Protein AF-A0A1F5VK61-F1 (afdb_monomer_lite)

Secondary structure (DSSP, 8-state):
--HHHHHHHHHHHHHHHHHHHHHHH---TTTTHHHHHHTTSS-HHHHHHHHHHHHHHHTS-HHHHHHHTT--GGGHHHHHHHHHHTT--GGGG-

Sequence (94 aa):
MNVIQYTHNHYINIAEELARKMTESRKSFWEIVHREFSRKNISKPELRQVVYIGLKHIGYCWKKLLPYFNIQESDYKKFMNFLNKQGITLSCFK

Foldseek 3Di:
DDPVVVVVVVLLVLLVVLLVCCVVVVDACCRGVVVCVVVVVDDLVSSLSNVVVLCVVQVNDLVSSCVSRNHDPVCSVVVVVVCVVSVNDPVVVD

Structure (mmCIF, N/CA/C/O backbone):
data_AF-A0A1F5VK61-F1
#
_entry.id   AF-A0A1F5VK61-F1
#
loop_
_atom_site.group_PDB
_atom_site.id
_atom_site.type_symbol
_atom_site.label_atom_id
_atom_site.label_alt_id
_atom_site.label_comp_id
_atom_site.label_asym_id
_atom_site.label_entity_id
_atom_site.label_seq_id
_atom_site.pdbx_PDB_ins_code
_atom_site.Cartn_x
_atom_site.Cartn_y
_atom_site.Cartn_z
_atom_site.occupancy
_atom_site.B_iso_or_equiv
_atom_site.auth_seq_id
_atom_site.auth_comp_id
_atom_site.auth_asym_id
_atom_site.auth_atom_id
_atom_site.pdbx_PDB_model_num
ATOM 1 N N . MET A 1 1 ? 4.283 1.366 -33.601 1.00 42.75 1 MET A N 1
ATOM 2 C CA . MET A 1 1 ? 3.545 0.822 -32.437 1.00 42.75 1 MET A CA 1
ATOM 3 C C . MET A 1 1 ? 4.376 1.094 -31.194 1.00 42.75 1 MET A C 1
ATOM 5 O O . MET A 1 1 ? 5.522 0.673 -31.148 1.00 42.75 1 MET A O 1
ATOM 9 N N . ASN A 1 2 ? 3.875 1.920 -30.274 1.00 43.66 2 ASN A N 1
ATOM 10 C CA . ASN A 1 2 ? 4.696 2.551 -29.239 1.00 43.66 2 ASN A CA 1
ATOM 11 C C . ASN A 1 2 ? 4.773 1.662 -27.983 1.00 43.66 2 ASN A C 1
ATOM 13 O O . ASN A 1 2 ? 3.762 1.440 -27.319 1.00 43.66 2 ASN A O 1
ATOM 17 N N . VAL A 1 3 ? 5.965 1.167 -27.644 1.00 53.44 3 VAL A N 1
ATOM 18 C CA . VAL A 1 3 ? 6.216 0.263 -26.496 1.00 53.44 3 VAL A CA 1
ATOM 19 C C . VAL A 1 3 ? 5.734 0.874 -25.164 1.00 53.44 3 VAL A C 1
ATOM 21 O O . VAL A 1 3 ? 5.289 0.170 -24.256 1.00 53.44 3 VAL A O 1
ATOM 24 N N . ILE A 1 4 ? 5.732 2.207 -25.073 1.00 55.19 4 ILE A N 1
ATOM 25 C CA . ILE A 1 4 ? 5.280 2.960 -23.893 1.00 55.19 4 ILE A CA 1
ATOM 26 C C . ILE A 1 4 ? 3.750 2.911 -23.725 1.00 55.19 4 ILE A C 1
ATOM 28 O O . ILE A 1 4 ? 3.258 2.825 -22.604 1.00 55.19 4 ILE A O 1
ATOM 32 N N . GLN A 1 5 ? 2.981 2.884 -24.820 1.00 50.25 5 GLN A N 1
ATOM 33 C CA . GLN A 1 5 ? 1.518 2.750 -24.754 1.00 50.25 5 GLN A CA 1
ATOM 34 C C . GLN A 1 5 ? 1.101 1.336 -24.321 1.00 50.25 5 GLN A C 1
ATOM 36 O O . GLN A 1 5 ? 0.136 1.181 -23.577 1.00 50.25 5 GLN A O 1
ATOM 41 N N . TYR A 1 6 ? 1.852 0.309 -24.737 1.00 55.97 6 TYR A N 1
ATOM 42 C CA . TYR A 1 6 ? 1.559 -1.091 -24.410 1.00 55.97 6 TYR A CA 1
ATOM 43 C C . TYR A 1 6 ? 1.807 -1.412 -22.934 1.00 55.97 6 TYR A C 1
ATOM 45 O O . TYR A 1 6 ? 0.978 -2.046 -22.287 1.00 55.97 6 TYR A O 1
ATOM 53 N N . THR A 1 7 ? 2.924 -0.929 -22.383 1.00 59.16 7 THR A N 1
ATOM 54 C CA . THR A 1 7 ? 3.240 -1.105 -20.958 1.00 59.16 7 THR A CA 1
ATOM 55 C C . THR A 1 7 ? 2.265 -0.328 -20.073 1.00 59.16 7 THR A C 1
ATOM 57 O O . THR A 1 7 ? 1.758 -0.881 -19.103 1.00 59.16 7 THR A O 1
ATOM 60 N N . HIS A 1 8 ? 1.904 0.905 -20.447 1.00 60.88 8 HIS A N 1
ATOM 61 C CA . HIS A 1 8 ? 0.895 1.691 -19.731 1.00 60.88 8 HIS A CA 1
ATOM 62 C C . HIS A 1 8 ? -0.487 1.012 -19.712 1.00 60.88 8 HIS A C 1
ATOM 64 O O . HIS A 1 8 ? -1.069 0.865 -18.639 1.00 60.88 8 HIS A O 1
ATOM 70 N N . ASN A 1 9 ? -0.978 0.524 -20.861 1.00 64.25 9 ASN A N 1
ATOM 71 C CA . ASN A 1 9 ? -2.250 -0.209 -20.927 1.00 64.25 9 ASN A CA 1
ATOM 72 C C . ASN A 1 9 ? -2.210 -1.535 -20.157 1.00 64.25 9 ASN A C 1
ATOM 74 O O . ASN A 1 9 ? -3.195 -1.901 -19.522 1.00 64.25 9 ASN A O 1
ATOM 78 N N . HIS A 1 10 ? -1.083 -2.250 -20.170 1.00 68.31 10 HIS A N 1
ATOM 79 C CA . HIS A 1 10 ? -0.941 -3.502 -19.426 1.00 68.31 10 HIS A CA 1
ATOM 80 C C . HIS A 1 10 ? -1.068 -3.288 -17.911 1.00 68.31 10 HIS A C 1
ATOM 82 O O . HIS A 1 10 ? -1.821 -3.996 -17.242 1.00 68.31 10 HIS A O 1
ATOM 88 N N . TYR A 1 11 ? -0.402 -2.258 -17.381 1.00 69.62 11 TYR A N 1
ATOM 89 C CA . TYR A 1 11 ? -0.468 -1.925 -15.959 1.00 69.62 11 TYR A CA 1
ATOM 90 C C . TYR A 1 11 ? -1.841 -1.401 -15.528 1.00 69.62 11 TYR A C 1
ATOM 92 O O . TYR A 1 11 ? -2.268 -1.682 -14.409 1.00 69.62 11 TYR A O 1
ATOM 100 N N . ILE A 1 12 ? -2.545 -0.674 -16.403 1.00 71.50 12 ILE A N 1
ATOM 101 C CA . ILE A 1 12 ? -3.932 -0.252 -16.158 1.00 71.50 12 ILE A CA 1
ATOM 102 C C . ILE A 1 12 ? -4.847 -1.475 -16.059 1.00 71.50 12 ILE A C 1
ATOM 104 O O . ILE A 1 12 ? -5.547 -1.609 -15.061 1.00 71.50 12 ILE A O 1
ATOM 108 N N . ASN A 1 13 ? -4.768 -2.406 -17.012 1.00 80.56 13 ASN A N 1
ATOM 109 C CA . ASN A 1 13 ? -5.634 -3.588 -17.036 1.00 80.56 13 ASN A CA 1
ATOM 110 C C . ASN A 1 13 ? -5.441 -4.486 -15.804 1.00 80.56 13 ASN A C 1
ATOM 112 O O . ASN A 1 13 ? -6.415 -4.952 -15.216 1.00 80.56 13 ASN A O 1
ATOM 116 N N . ILE A 1 14 ? -4.193 -4.715 -15.374 1.00 79.62 14 ILE A N 1
ATOM 117 C CA . ILE A 1 14 ? -3.911 -5.489 -14.153 1.00 79.62 14 ILE A CA 1
ATOM 118 C C . ILE A 1 14 ? -4.472 -4.771 -12.925 1.00 79.62 14 ILE A C 1
ATOM 120 O O . ILE A 1 14 ? -5.068 -5.401 -12.051 1.00 79.62 14 ILE A O 1
ATOM 124 N N . ALA A 1 15 ? -4.301 -3.453 -12.851 1.00 74.38 15 ALA A N 1
ATOM 125 C CA . ALA A 1 15 ? -4.776 -2.682 -11.718 1.00 74.38 15 ALA A CA 1
ATOM 126 C C . ALA A 1 15 ? -6.307 -2.642 -11.622 1.00 74.38 15 ALA A C 1
ATOM 128 O O . ALA A 1 15 ? -6.849 -2.811 -10.528 1.00 74.38 15 ALA A O 1
ATOM 129 N N . GLU A 1 16 ? -6.996 -2.474 -12.750 1.00 79.12 16 GLU A N 1
ATOM 130 C CA . GLU A 1 16 ? -8.456 -2.547 -12.835 1.00 79.12 16 GLU A CA 1
ATOM 131 C C . GLU A 1 16 ? -8.967 -3.942 -12.473 1.00 79.12 16 GLU A C 1
ATOM 133 O O . GLU A 1 16 ? -9.899 -4.063 -11.682 1.00 79.12 16 GLU A O 1
ATOM 138 N N . GLU A 1 17 ? -8.315 -5.003 -12.951 1.00 82.44 17 GLU A N 1
ATOM 139 C CA . GLU A 1 17 ? -8.683 -6.381 -12.621 1.00 82.44 17 GLU A CA 1
ATOM 140 C C . GLU A 1 17 ? -8.509 -6.687 -11.124 1.00 82.44 17 GLU A C 1
ATOM 142 O O . GLU A 1 17 ? -9.358 -7.336 -10.508 1.00 82.44 17 GLU A O 1
ATOM 147 N N . LEU A 1 18 ? -7.430 -6.206 -10.499 1.00 80.25 18 LEU A N 1
ATOM 148 C CA . LEU A 1 18 ? -7.219 -6.363 -9.056 1.00 80.25 18 LEU A CA 1
ATOM 149 C C . LEU A 1 18 ? -8.231 -5.545 -8.245 1.00 80.25 18 LEU A C 1
ATOM 151 O O . LEU A 1 18 ? -8.738 -6.042 -7.237 1.00 80.25 18 LEU A O 1
ATOM 155 N N . ALA A 1 19 ? -8.551 -4.324 -8.684 1.00 74.44 19 ALA A N 1
ATOM 156 C CA . ALA A 1 19 ? -9.588 -3.495 -8.073 1.00 74.44 19 ALA A CA 1
ATOM 157 C C . ALA A 1 19 ? -10.966 -4.164 -8.164 1.00 74.44 19 ALA A C 1
ATOM 159 O O . ALA A 1 19 ? -11.657 -4.285 -7.154 1.00 74.44 19 ALA A O 1
ATOM 160 N N . ARG A 1 20 ? -11.314 -4.695 -9.339 1.00 79.69 20 ARG A N 1
ATOM 161 C CA . ARG A 1 20 ? -12.546 -5.450 -9.579 1.00 79.69 20 ARG A CA 1
ATOM 162 C C . ARG A 1 20 ? -12.629 -6.709 -8.716 1.00 79.69 20 ARG A C 1
ATOM 164 O O . ARG A 1 20 ? -13.656 -6.979 -8.105 1.00 79.69 20 ARG A O 1
ATOM 171 N N . LYS A 1 21 ? -11.529 -7.451 -8.563 1.00 80.19 21 LYS A N 1
ATOM 172 C CA . LYS A 1 21 ? -11.477 -8.609 -7.652 1.00 80.19 21 LYS A CA 1
ATOM 173 C C . LYS A 1 21 ? -11.731 -8.226 -6.196 1.00 80.19 21 LYS A C 1
ATOM 175 O O . LYS A 1 21 ? -12.373 -8.994 -5.481 1.00 80.19 21 LYS A O 1
ATOM 180 N N . MET A 1 22 ? -11.244 -7.069 -5.748 1.00 79.56 22 MET A N 1
ATOM 181 C CA . MET A 1 22 ? -11.516 -6.579 -4.395 1.00 79.56 22 MET A CA 1
ATOM 182 C C . MET A 1 22 ? -13.000 -6.234 -4.219 1.00 79.56 22 MET A C 1
ATOM 184 O O . MET A 1 22 ? -13.597 -6.652 -3.226 1.00 79.56 22 MET A O 1
ATOM 188 N N . THR A 1 23 ? -13.625 -5.564 -5.192 1.00 72.06 23 THR A N 1
ATOM 189 C CA . THR A 1 23 ? -15.050 -5.203 -5.114 1.00 72.06 23 THR A CA 1
ATOM 190 C C . THR A 1 23 ? -15.981 -6.415 -5.239 1.00 72.06 23 THR A C 1
ATOM 192 O O . THR A 1 23 ? -16.927 -6.528 -4.464 1.00 72.06 23 THR A O 1
ATOM 195 N N . GLU A 1 24 ? -15.696 -7.361 -6.138 1.00 78.00 24 GLU A N 1
ATOM 196 C CA . GLU A 1 24 ? -16.533 -8.549 -6.378 1.00 78.00 24 GLU A CA 1
ATOM 197 C C . GLU A 1 24 ? -16.361 -9.635 -5.304 1.00 78.00 24 GLU A C 1
ATOM 199 O O . GLU A 1 24 ? -17.333 -10.258 -4.881 1.00 78.00 24 GLU A O 1
ATOM 204 N N . SER A 1 25 ? -15.131 -9.884 -4.833 1.00 70.62 25 SER A N 1
ATOM 205 C CA . SER A 1 25 ? -14.851 -11.014 -3.930 1.00 70.62 25 SER A CA 1
ATOM 206 C C . SER A 1 25 ? -14.965 -10.679 -2.438 1.00 70.62 25 SER A C 1
ATOM 208 O O . SER A 1 25 ? -14.698 -11.558 -1.619 1.00 70.62 25 SER A O 1
ATOM 210 N N . ARG A 1 26 ? -15.281 -9.427 -2.061 1.00 73.88 26 ARG A N 1
ATOM 211 C CA . ARG A 1 26 ? -15.173 -8.905 -0.674 1.00 73.88 26 ARG A CA 1
ATOM 212 C C . ARG A 1 26 ? -13.810 -9.161 -0.008 1.00 73.88 26 ARG A C 1
ATOM 214 O O . ARG A 1 26 ? -13.690 -9.122 1.214 1.00 73.88 26 ARG A O 1
ATOM 221 N N . LYS A 1 27 ? -12.774 -9.420 -0.808 1.00 83.12 27 LYS A N 1
ATOM 222 C CA . LYS A 1 27 ? -11.413 -9.662 -0.327 1.00 83.12 27 LYS A CA 1
ATOM 223 C C . LYS A 1 27 ? -10.704 -8.334 -0.126 1.00 83.12 27 LYS A C 1
ATOM 225 O O . LYS A 1 27 ? -10.873 -7.401 -0.914 1.00 83.12 27 LYS A O 1
ATOM 230 N N . SER A 1 28 ? -9.910 -8.267 0.932 1.00 86.69 28 SER A N 1
ATOM 231 C CA . SER A 1 28 ? -9.121 -7.084 1.264 1.00 86.69 28 SER A CA 1
ATOM 232 C C . SER A 1 28 ? -7.904 -6.924 0.351 1.00 86.69 28 SER A C 1
ATOM 234 O O . SER A 1 28 ? -7.413 -7.883 -0.255 1.00 86.69 28 SER A O 1
ATOM 236 N N . PHE A 1 29 ? -7.344 -5.714 0.320 1.00 88.00 29 PHE A N 1
ATOM 237 C CA . PHE A 1 29 ? -6.033 -5.433 -0.274 1.00 88.00 29 PHE A CA 1
ATOM 238 C C . PHE A 1 29 ? -4.959 -6.453 0.113 1.00 88.00 29 PHE A C 1
ATOM 240 O O . PHE A 1 29 ? -4.147 -6.864 -0.718 1.00 88.00 29 PHE A O 1
ATOM 247 N N . TRP A 1 30 ? -4.947 -6.871 1.380 1.00 88.44 30 TRP A N 1
ATOM 248 C CA . TRP A 1 30 ? -3.951 -7.801 1.900 1.00 88.44 30 TRP A CA 1
ATOM 249 C C . TRP A 1 30 ? -4.079 -9.200 1.287 1.00 88.44 30 TRP A C 1
ATOM 251 O O . TRP A 1 30 ? -3.087 -9.902 1.089 1.00 88.44 30 TRP A O 1
ATOM 261 N N . GLU A 1 31 ? -5.298 -9.614 0.963 1.00 85.44 31 GLU A N 1
ATOM 262 C CA . GLU A 1 31 ? -5.568 -10.940 0.415 1.00 85.44 31 GLU A CA 1
ATOM 263 C C . GLU A 1 31 ? -5.334 -11.023 -1.089 1.00 85.44 31 GLU A C 1
ATOM 265 O O . GLU A 1 31 ? -4.963 -12.091 -1.577 1.00 85.44 31 GLU A O 1
ATOM 270 N N . ILE A 1 32 ? -5.545 -9.914 -1.800 1.00 87.62 32 ILE A N 1
ATOM 271 C CA . ILE A 1 32 ? -5.367 -9.818 -3.249 1.00 87.62 32 ILE A CA 1
ATOM 272 C C . ILE A 1 32 ? -4.003 -9.204 -3.561 1.00 87.62 32 ILE A C 1
ATOM 274 O O . ILE A 1 32 ? -3.053 -9.916 -3.867 1.00 87.62 32 ILE A O 1
ATOM 278 N N . VAL A 1 33 ? -3.862 -7.887 -3.425 1.00 86.19 33 VAL A N 1
ATOM 279 C CA . VAL A 1 33 ? -2.691 -7.145 -3.912 1.00 86.19 33 VAL A CA 1
ATOM 280 C C . VAL A 1 33 ? -1.418 -7.529 -3.170 1.00 86.19 33 VAL A C 1
ATOM 282 O O . VAL A 1 33 ? -0.404 -7.819 -3.798 1.00 86.19 33 VAL A O 1
ATOM 285 N N . HIS A 1 34 ? -1.452 -7.574 -1.838 1.00 86.19 34 HIS A N 1
ATOM 286 C CA . HIS A 1 34 ? -0.262 -7.934 -1.067 1.00 86.19 34 HIS A CA 1
ATOM 287 C C . HIS A 1 34 ? 0.164 -9.386 -1.319 1.00 86.19 34 HIS A C 1
ATOM 289 O O . HIS A 1 34 ? 1.360 -9.674 -1.370 1.00 86.19 34 HIS A O 1
ATOM 295 N N . ARG A 1 35 ? -0.791 -10.308 -1.494 1.00 87.31 35 ARG A N 1
ATOM 296 C CA . ARG A 1 35 ? -0.504 -11.707 -1.839 1.00 87.31 35 ARG A CA 1
ATOM 297 C C . ARG A 1 35 ? 0.166 -11.815 -3.205 1.00 87.31 35 ARG A C 1
ATOM 299 O O . ARG A 1 35 ? 1.204 -12.464 -3.304 1.00 87.31 35 ARG A O 1
ATOM 306 N N . GLU A 1 36 ? -0.389 -11.162 -4.222 1.00 86.50 36 GLU A N 1
ATOM 307 C CA . GLU A 1 36 ? 0.185 -11.163 -5.570 1.00 86.50 36 GLU A CA 1
ATOM 308 C C . GLU A 1 36 ? 1.565 -10.485 -5.590 1.00 86.50 36 GLU A C 1
ATOM 310 O O . GLU A 1 36 ? 2.495 -10.996 -6.213 1.00 86.50 36 GLU A O 1
ATOM 315 N N . PHE A 1 37 ? 1.756 -9.407 -4.821 1.00 85.31 37 PHE A N 1
ATOM 316 C CA . PHE A 1 37 ? 3.060 -8.755 -4.662 1.00 85.31 37 PHE A CA 1
ATOM 317 C C . PHE A 1 37 ? 4.078 -9.661 -3.956 1.00 85.31 37 PHE A C 1
ATOM 319 O O . PHE A 1 37 ? 5.217 -9.788 -4.399 1.00 85.31 37 PHE A O 1
ATOM 326 N N . SER A 1 38 ? 3.663 -10.359 -2.894 1.00 84.62 38 SER A N 1
ATOM 327 C CA . SER A 1 38 ? 4.524 -11.298 -2.157 1.00 84.62 38 SER A CA 1
ATOM 328 C C . SER A 1 38 ? 4.946 -12.488 -3.020 1.00 84.62 38 SER A C 1
ATOM 330 O O . SER A 1 38 ? 6.067 -12.977 -2.898 1.00 84.62 38 SER A O 1
ATOM 332 N N . ARG A 1 39 ? 4.064 -12.936 -3.921 1.00 88.31 39 ARG A N 1
ATOM 333 C CA . ARG A 1 39 ? 4.336 -13.994 -4.905 1.00 88.31 39 ARG A CA 1
ATOM 334 C C . ARG A 1 39 ? 5.179 -13.521 -6.090 1.00 88.31 39 ARG A C 1
ATOM 336 O O . ARG A 1 39 ? 5.535 -14.346 -6.921 1.00 88.31 39 ARG A O 1
ATOM 343 N N . LYS A 1 40 ? 5.517 -12.226 -6.153 1.00 83.12 40 LYS A N 1
ATOM 344 C CA . LYS A 1 40 ? 6.172 -11.571 -7.296 1.00 83.12 40 LYS A CA 1
ATOM 345 C C . LYS A 1 40 ? 5.362 -11.666 -8.597 1.00 83.12 40 LYS A C 1
ATOM 347 O O . LYS A 1 40 ? 5.930 -11.534 -9.675 1.00 83.12 40 LYS A O 1
ATOM 352 N N . ASN A 1 41 ? 4.046 -11.857 -8.491 1.00 83.69 41 ASN A N 1
ATOM 353 C CA . ASN A 1 41 ? 3.133 -11.837 -9.635 1.00 83.69 41 ASN A CA 1
ATOM 354 C C . ASN A 1 41 ? 2.860 -10.409 -10.115 1.00 83.69 41 ASN A C 1
ATOM 356 O O . ASN A 1 41 ? 2.518 -10.215 -11.274 1.00 83.69 41 ASN A O 1
ATOM 360 N N . ILE A 1 42 ? 3.018 -9.421 -9.226 1.00 84.50 42 ILE A N 1
ATOM 361 C CA . ILE A 1 42 ? 3.017 -8.003 -9.582 1.00 84.50 42 ILE A CA 1
ATOM 362 C C . ILE A 1 42 ? 4.305 -7.329 -9.116 1.00 84.50 42 ILE A C 1
ATOM 364 O O . ILE A 1 42 ? 4.860 -7.620 -8.054 1.00 84.50 42 ILE A O 1
ATOM 368 N N . SER A 1 43 ? 4.760 -6.393 -9.927 1.00 85.38 43 SER A N 1
ATOM 369 C CA . SER A 1 43 ? 5.916 -5.541 -9.723 1.00 85.38 43 SER A CA 1
ATOM 370 C C . SER A 1 43 ? 5.554 -4.270 -8.944 1.00 85.38 43 SER A C 1
ATOM 372 O O . SER A 1 43 ? 4.392 -3.895 -8.768 1.00 85.38 43 SER A O 1
ATOM 374 N N . LYS A 1 44 ? 6.574 -3.557 -8.461 1.00 84.31 44 LYS A N 1
ATOM 375 C CA . LYS A 1 44 ? 6.397 -2.271 -7.767 1.00 84.31 44 LYS A CA 1
ATOM 376 C C . LYS A 1 44 ? 5.700 -1.197 -8.634 1.00 84.31 44 LYS A C 1
ATOM 378 O O . LYS A 1 44 ? 4.849 -0.493 -8.086 1.00 84.31 44 LYS A O 1
ATOM 383 N N . PRO A 1 45 ? 6.002 -1.045 -9.942 1.00 82.62 45 PRO A N 1
ATOM 384 C CA . PRO A 1 45 ? 5.240 -0.165 -10.833 1.00 82.62 45 PRO A CA 1
ATOM 385 C C . PRO A 1 45 ? 3.746 -0.504 -10.903 1.00 82.62 45 PRO A C 1
ATOM 387 O O . PRO A 1 45 ? 2.918 0.399 -10.821 1.00 82.62 45 PRO A O 1
ATOM 390 N N . GLU A 1 46 ? 3.393 -1.789 -10.968 1.00 82.69 46 GLU A N 1
ATOM 391 C CA . GLU A 1 46 ? 1.995 -2.250 -10.987 1.00 82.69 46 GLU A CA 1
ATOM 392 C C . GLU A 1 46 ? 1.280 -1.955 -9.675 1.00 82.69 46 GLU A C 1
ATOM 394 O O . GLU A 1 46 ? 0.192 -1.381 -9.671 1.00 82.69 46 GLU A O 1
ATOM 399 N N . LEU A 1 47 ? 1.926 -2.260 -8.546 1.00 86.12 47 LEU A N 1
ATOM 400 C CA . LEU A 1 47 ? 1.417 -1.914 -7.222 1.00 86.12 47 LEU A CA 1
ATOM 401 C C . LEU A 1 47 ? 1.143 -0.407 -7.105 1.00 86.12 47 LEU A C 1
ATOM 403 O O . LEU A 1 47 ? 0.107 0.012 -6.586 1.00 86.12 47 LEU A O 1
ATOM 407 N N . ARG A 1 48 ? 2.064 0.421 -7.606 1.00 85.50 48 ARG A N 1
ATOM 408 C CA . ARG A 1 48 ? 1.899 1.875 -7.623 1.00 85.50 48 ARG A CA 1
ATOM 409 C C . ARG A 1 48 ? 0.712 2.297 -8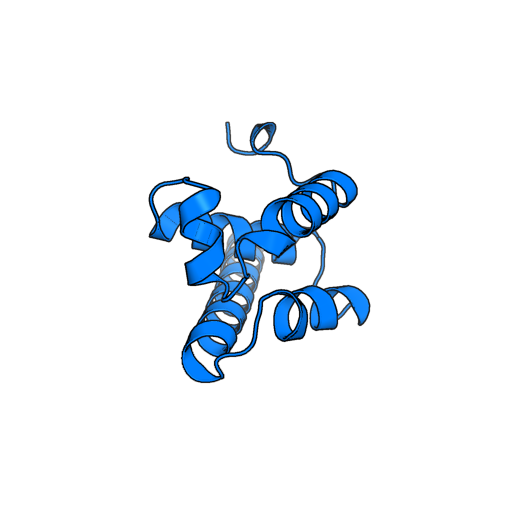.490 1.00 85.50 48 ARG A C 1
ATOM 411 O O . ARG A 1 48 ? -0.023 3.196 -8.084 1.00 85.50 48 ARG A O 1
ATOM 418 N N . GLN A 1 49 ? 0.514 1.656 -9.638 1.00 84.75 49 GLN A N 1
ATOM 419 C CA . GLN A 1 49 ? -0.599 1.948 -10.536 1.00 84.75 49 GLN A CA 1
ATOM 420 C C . GLN A 1 49 ? -1.954 1.596 -9.902 1.00 84.75 49 GLN A C 1
ATOM 422 O O . GLN A 1 49 ? -2.878 2.400 -9.984 1.00 84.75 49 GLN A O 1
ATOM 427 N N . VAL A 1 50 ? -2.054 0.466 -9.190 1.00 85.56 50 VAL A N 1
ATOM 428 C CA . VAL A 1 50 ? -3.252 0.085 -8.412 1.00 85.56 50 VAL A CA 1
ATOM 429 C C . VAL A 1 50 ? -3.628 1.181 -7.418 1.00 85.56 50 VAL A C 1
ATOM 431 O O . VAL A 1 50 ? -4.766 1.650 -7.394 1.00 85.56 50 VAL A O 1
ATOM 434 N N . VAL A 1 51 ? -2.656 1.623 -6.615 1.00 86.75 51 VAL A N 1
ATOM 435 C CA . VAL A 1 51 ? -2.865 2.673 -5.609 1.00 86.75 51 VAL A CA 1
ATOM 436 C C . VAL A 1 51 ? -3.239 4.001 -6.271 1.00 86.75 51 VAL A C 1
ATOM 438 O O . VAL A 1 51 ? -4.138 4.687 -5.792 1.00 86.75 51 VAL A O 1
ATOM 441 N N . TYR A 1 52 ? -2.594 4.350 -7.386 1.00 85.00 52 TYR A N 1
ATOM 442 C CA . TYR A 1 52 ? -2.886 5.567 -8.140 1.00 85.00 52 TYR A CA 1
ATOM 443 C C . TYR A 1 52 ? -4.314 5.590 -8.689 1.00 85.00 52 TYR A C 1
ATOM 445 O O . TYR A 1 52 ? -5.020 6.578 -8.503 1.00 85.00 52 TYR A O 1
ATOM 453 N N . ILE A 1 53 ? -4.755 4.503 -9.324 1.00 83.00 53 ILE A N 1
ATOM 454 C CA . ILE A 1 53 ? -6.112 4.393 -9.867 1.00 83.00 53 ILE A CA 1
ATOM 455 C C . ILE A 1 53 ? -7.129 4.487 -8.729 1.00 83.00 53 ILE A C 1
ATOM 457 O O . ILE A 1 53 ? -8.033 5.318 -8.793 1.00 83.00 53 ILE A O 1
ATOM 461 N N . GLY A 1 54 ? -6.931 3.738 -7.640 1.00 84.50 54 GLY A N 1
ATOM 462 C CA . GLY A 1 54 ? -7.801 3.828 -6.466 1.00 84.50 54 GLY A CA 1
ATOM 463 C C . GLY A 1 54 ? -7.893 5.253 -5.907 1.00 84.50 54 GLY A C 1
ATOM 464 O O . GLY A 1 54 ? -8.991 5.744 -5.656 1.00 84.50 54 GLY A O 1
ATOM 465 N N . LEU A 1 55 ? -6.763 5.962 -5.788 1.00 84.75 55 LEU A N 1
ATOM 466 C CA . LEU A 1 55 ? -6.739 7.368 -5.369 1.00 84.75 55 LEU A CA 1
ATOM 467 C C . LEU A 1 55 ? -7.461 8.289 -6.360 1.00 84.75 55 LEU A C 1
ATOM 469 O O . LEU A 1 55 ? -8.205 9.169 -5.930 1.00 84.75 55 LEU A O 1
ATOM 473 N N . LYS A 1 56 ? -7.286 8.090 -7.669 1.00 84.38 56 LYS A N 1
ATOM 474 C CA . LYS A 1 56 ? -7.965 8.874 -8.710 1.00 84.38 56 LYS A CA 1
ATOM 475 C C . LYS A 1 56 ? -9.488 8.721 -8.624 1.00 84.38 56 LYS A C 1
ATOM 477 O O . LYS A 1 56 ? -10.191 9.720 -8.737 1.00 84.38 56 LYS A O 1
ATOM 482 N N . HIS A 1 57 ? -9.990 7.514 -8.357 1.00 81.38 57 HIS A N 1
ATOM 483 C CA . HIS A 1 57 ? -11.430 7.241 -8.237 1.00 81.38 57 HIS A CA 1
ATOM 484 C C . HIS A 1 57 ? -12.101 7.936 -7.043 1.00 81.38 57 HIS A C 1
ATOM 486 O O . HIS A 1 57 ? -13.278 8.276 -7.115 1.00 81.38 57 HIS A O 1
ATOM 492 N N . ILE A 1 58 ? -11.369 8.173 -5.952 1.00 83.44 58 ILE A N 1
ATOM 493 C CA . ILE A 1 58 ? -11.918 8.714 -4.693 1.00 83.44 58 ILE A CA 1
ATOM 494 C C . ILE A 1 58 ? -11.537 10.181 -4.421 1.00 83.44 58 ILE A C 1
ATOM 496 O O . ILE A 1 58 ? -11.856 10.711 -3.352 1.00 83.44 58 ILE A O 1
ATOM 500 N N . GLY A 1 59 ? -10.806 10.823 -5.339 1.00 79.38 59 GLY A N 1
ATOM 501 C CA . GLY A 1 59 ? -10.337 12.206 -5.194 1.00 79.38 59 GLY A CA 1
ATOM 502 C C . GLY A 1 59 ? -9.112 12.374 -4.283 1.00 79.38 59 GLY A C 1
ATOM 503 O O . GLY A 1 59 ? -9.054 13.315 -3.499 1.00 79.38 59 GLY A O 1
ATOM 504 N N . TYR A 1 60 ? -8.140 11.463 -4.365 1.00 80.38 60 TYR A N 1
ATOM 505 C CA . TYR A 1 60 ? -6.826 11.525 -3.701 1.00 80.38 60 TYR A CA 1
ATOM 506 C C . TYR A 1 60 ? -6.841 11.526 -2.161 1.00 80.38 60 TYR A C 1
ATOM 508 O O . TYR A 1 60 ? -5.902 11.991 -1.516 1.00 80.38 60 TYR A O 1
ATOM 516 N N . CYS A 1 61 ? -7.876 10.954 -1.543 1.00 82.81 61 CYS A N 1
ATOM 517 C CA . CYS A 1 61 ? -7.978 10.861 -0.087 1.00 82.81 61 CYS A CA 1
ATOM 518 C C . CYS A 1 61 ? -7.634 9.453 0.429 1.00 82.81 61 CYS A C 1
ATOM 520 O O . CYS A 1 61 ? -8.425 8.525 0.285 1.00 82.81 61 CYS A O 1
ATOM 522 N N . TRP A 1 62 ? -6.501 9.296 1.122 1.00 82.75 62 TRP A N 1
ATOM 523 C CA . TRP A 1 62 ? -6.057 8.001 1.668 1.00 82.75 62 TRP A CA 1
ATOM 524 C C . TRP A 1 62 ? -7.059 7.322 2.599 1.00 82.75 62 TRP A C 1
ATOM 526 O O . TRP A 1 62 ? -7.214 6.107 2.550 1.00 82.75 62 TRP A O 1
ATOM 536 N N . L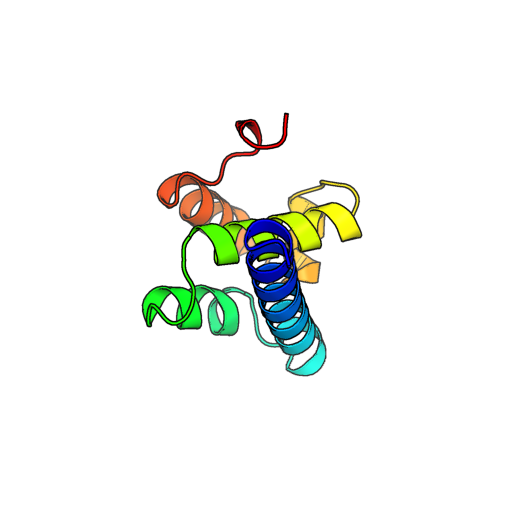YS A 1 63 ? -7.772 8.090 3.430 1.00 83.56 63 LYS A N 1
ATOM 537 C CA . LYS A 1 63 ? -8.796 7.520 4.317 1.00 83.56 63 LYS A CA 1
ATOM 538 C C . LYS A 1 63 ? -9.963 6.926 3.529 1.00 83.56 63 LYS A C 1
ATOM 540 O O . LYS A 1 63 ? -10.450 5.864 3.886 1.00 83.56 63 LYS A O 1
ATOM 545 N N . LYS A 1 64 ? -10.363 7.569 2.426 1.00 85.38 64 LYS A N 1
ATOM 546 C CA . LYS A 1 64 ? -11.399 7.045 1.521 1.00 85.38 64 LYS A CA 1
ATOM 547 C C . LYS A 1 64 ? -10.913 5.838 0.709 1.00 85.38 64 LYS A C 1
ATOM 549 O O . LYS A 1 64 ? -11.734 5.092 0.190 1.00 85.38 64 LYS A O 1
ATOM 554 N N . LEU A 1 65 ? -9.596 5.629 0.617 1.00 86.38 65 LEU A N 1
ATOM 555 C CA . LEU A 1 65 ? -9.006 4.500 -0.105 1.00 86.38 65 LEU A CA 1
ATOM 556 C C . LEU A 1 65 ? -9.161 3.190 0.667 1.00 86.38 65 LEU A C 1
ATOM 558 O O . LEU A 1 65 ? -9.273 2.134 0.058 1.00 86.38 65 LEU A O 1
ATOM 562 N N . LEU A 1 66 ? -9.192 3.262 2.001 1.00 87.94 66 LEU A N 1
ATOM 563 C CA . LEU A 1 66 ? -9.360 2.101 2.873 1.00 87.94 66 LEU A CA 1
ATOM 564 C C . LEU A 1 66 ? -10.627 1.298 2.537 1.00 87.94 66 LEU A C 1
ATOM 566 O O . LEU A 1 66 ? -10.475 0.136 2.162 1.00 87.94 66 LEU A O 1
ATOM 570 N N . PRO A 1 67 ? -11.849 1.876 2.575 1.00 87.00 67 PRO A N 1
ATOM 571 C CA . PRO A 1 67 ? -13.055 1.129 2.229 1.00 87.00 67 PRO A CA 1
ATOM 572 C C . PRO A 1 67 ? -13.073 0.702 0.757 1.00 87.00 67 PRO A C 1
ATOM 574 O O . PRO A 1 67 ? -13.566 -0.377 0.457 1.00 87.00 67 PRO A O 1
ATOM 577 N N . TYR A 1 68 ? -12.478 1.483 -0.153 1.00 84.75 68 TYR A N 1
ATOM 578 C CA . TYR A 1 68 ? -12.362 1.105 -1.568 1.00 84.75 68 TYR A CA 1
ATOM 579 C C . TYR A 1 68 ? -11.529 -0.172 -1.772 1.00 84.75 68 TYR A C 1
ATOM 581 O O . TYR A 1 68 ? -11.808 -0.981 -2.651 1.00 84.75 68 TYR A O 1
ATOM 589 N N . PHE A 1 69 ? -10.522 -0.378 -0.928 1.00 86.88 69 PHE A N 1
ATOM 590 C CA . PHE A 1 69 ? -9.671 -1.563 -0.924 1.00 86.88 69 PHE A CA 1
ATOM 591 C C . PHE A 1 69 ? -10.064 -2.608 0.133 1.00 86.88 69 PHE A C 1
ATOM 593 O O . PHE A 1 69 ? -9.281 -3.523 0.417 1.00 86.88 69 PHE A O 1
ATOM 600 N N . ASN A 1 70 ? -11.261 -2.491 0.724 1.00 88.31 70 ASN A N 1
ATOM 601 C CA . ASN A 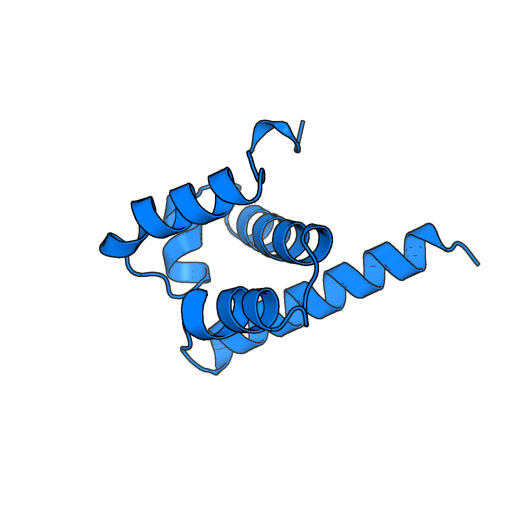1 70 ? -11.742 -3.350 1.811 1.00 88.31 70 ASN A CA 1
ATOM 602 C C . ASN A 1 70 ? -10.720 -3.492 2.960 1.00 88.31 70 ASN A C 1
ATOM 604 O O . ASN A 1 70 ? -10.524 -4.572 3.519 1.00 88.31 70 ASN A O 1
ATOM 608 N N . ILE A 1 71 ? -10.016 -2.408 3.284 1.00 87.75 71 ILE A N 1
ATOM 609 C CA . ILE A 1 71 ? -9.068 -2.332 4.395 1.00 87.75 71 ILE A CA 1
ATOM 610 C C . ILE A 1 71 ? -9.801 -1.743 5.596 1.00 87.75 71 ILE A C 1
ATOM 612 O O . ILE A 1 71 ? -10.432 -0.692 5.497 1.00 87.75 71 ILE A O 1
ATOM 616 N N . GLN A 1 72 ? -9.688 -2.404 6.744 1.00 88.19 72 GLN A N 1
ATOM 617 C CA . GLN A 1 72 ? -10.223 -1.885 7.998 1.00 88.19 72 GLN A CA 1
ATOM 618 C C . GLN A 1 72 ? -9.441 -0.644 8.448 1.00 88.19 72 GLN A C 1
ATOM 620 O O . GLN A 1 72 ? -8.231 -0.548 8.247 1.00 88.19 72 GLN A O 1
ATOM 625 N N . GLU A 1 73 ? -10.102 0.297 9.120 1.00 87.31 73 GLU A N 1
ATOM 626 C CA . GLU A 1 73 ? -9.443 1.516 9.612 1.00 87.31 73 GLU A CA 1
ATOM 627 C C . GLU A 1 73 ? -8.298 1.225 10.597 1.00 87.31 73 GLU A C 1
ATOM 629 O O . GLU A 1 73 ? -7.289 1.933 10.607 1.00 87.31 73 GLU A O 1
ATOM 634 N N . SER A 1 74 ? -8.405 0.138 11.366 1.00 89.06 74 SER A N 1
ATOM 635 C CA . SER A 1 74 ? -7.351 -0.363 12.259 1.00 89.06 74 SER A CA 1
ATOM 636 C C . SER A 1 74 ? -6.049 -0.70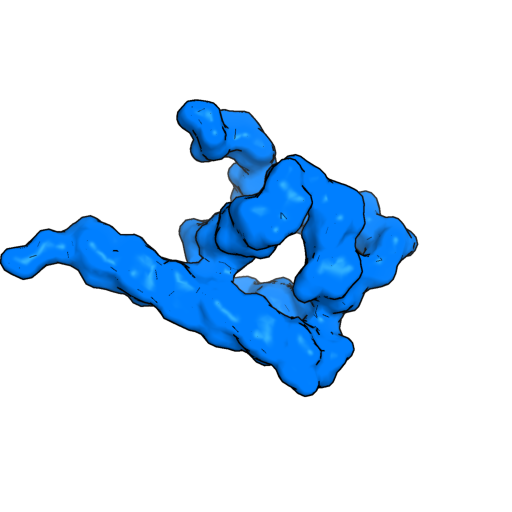2 11.519 1.00 89.06 74 SER A C 1
ATOM 638 O O . SER A 1 74 ? -4.957 -0.495 12.054 1.00 89.06 74 SER A O 1
ATOM 640 N N . ASP A 1 75 ? -6.143 -1.138 10.261 1.00 88.62 75 ASP A N 1
ATOM 641 C CA . ASP A 1 75 ? -5.006 -1.472 9.404 1.00 88.62 75 ASP A CA 1
ATOM 642 C C . ASP A 1 75 ? -4.422 -0.258 8.667 1.00 88.62 75 ASP A C 1
ATOM 644 O O . ASP A 1 75 ? -3.423 -0.397 7.955 1.00 88.62 75 ASP A O 1
ATOM 648 N N . TYR A 1 76 ? -4.967 0.950 8.854 1.00 89.50 76 TYR A N 1
ATOM 649 C CA . TYR A 1 76 ? -4.495 2.156 8.166 1.00 89.50 76 TYR A CA 1
ATOM 650 C C . TYR A 1 76 ? -2.987 2.379 8.324 1.00 89.50 76 TYR A C 1
ATOM 652 O O . TYR A 1 76 ? -2.269 2.558 7.338 1.00 89.50 76 TYR A O 1
ATOM 660 N N . LYS A 1 77 ? -2.470 2.312 9.559 1.00 88.94 77 LYS A N 1
ATOM 661 C CA . LYS A 1 77 ? -1.030 2.490 9.818 1.00 88.94 77 LYS A CA 1
ATOM 662 C C . LYS A 1 77 ? -0.197 1.399 9.150 1.00 88.94 77 LYS A C 1
ATOM 664 O O . LYS A 1 77 ? 0.868 1.685 8.611 1.00 88.94 77 LYS A O 1
ATOM 669 N N . LYS A 1 78 ? -0.681 0.155 9.166 1.00 90.44 78 LYS A N 1
ATOM 670 C CA . LYS A 1 78 ? -0.014 -0.988 8.533 1.00 90.44 78 LYS A CA 1
ATOM 671 C C . LYS A 1 78 ? 0.057 -0.804 7.018 1.00 90.44 78 LYS A C 1
ATOM 673 O O . LYS A 1 78 ? 1.118 -1.012 6.434 1.00 90.44 78 LYS A O 1
ATOM 678 N N . PHE A 1 79 ? -1.035 -0.356 6.405 1.00 88.81 79 PHE A N 1
ATOM 679 C CA . PHE A 1 79 ? -1.117 -0.059 4.979 1.00 88.81 79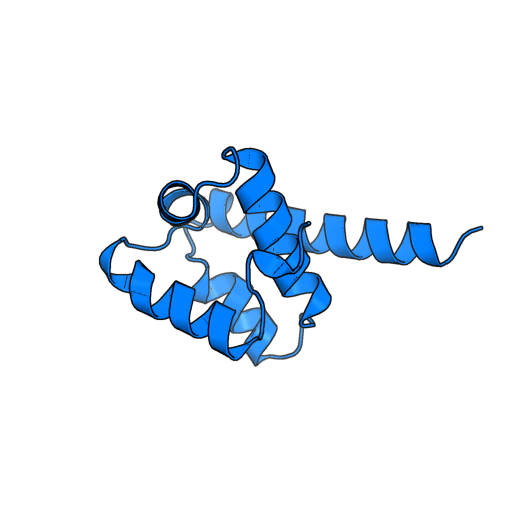 PHE A CA 1
ATOM 680 C C . PHE A 1 79 ? -0.169 1.077 4.580 1.00 88.81 79 PHE A C 1
ATOM 682 O O . PHE A 1 79 ? 0.653 0.909 3.681 1.00 88.81 79 PHE A O 1
ATOM 689 N N . MET A 1 80 ? -0.192 2.194 5.309 1.00 88.62 80 MET A N 1
ATOM 690 C CA . MET A 1 80 ? 0.719 3.315 5.058 1.00 88.62 80 MET A CA 1
ATOM 691 C C . MET A 1 80 ? 2.189 2.914 5.238 1.00 88.62 80 MET A C 1
ATOM 693 O O . MET A 1 80 ? 3.028 3.241 4.400 1.00 88.62 80 MET A O 1
ATOM 697 N N . ASN A 1 81 ? 2.511 2.146 6.283 1.00 90.38 81 ASN A N 1
ATOM 698 C CA . ASN A 1 81 ? 3.863 1.629 6.496 1.00 90.38 81 ASN A CA 1
ATOM 699 C C . ASN A 1 81 ? 4.306 0.692 5.370 1.00 90.38 81 ASN A C 1
ATOM 701 O O . ASN A 1 81 ? 5.468 0.730 4.969 1.00 90.38 81 ASN A O 1
ATOM 705 N N . PHE A 1 82 ? 3.401 -0.137 4.850 1.00 89.94 82 PHE A N 1
ATOM 706 C CA . PHE A 1 82 ? 3.683 -0.985 3.699 1.00 89.94 82 PHE A CA 1
ATOM 707 C C . PHE A 1 82 ? 4.035 -0.145 2.464 1.00 89.94 82 PHE A C 1
ATOM 709 O O . PHE A 1 82 ? 5.087 -0.372 1.871 1.00 89.94 82 PHE A O 1
ATOM 716 N N . LEU A 1 83 ? 3.230 0.866 2.125 1.00 88.50 83 LEU A N 1
ATOM 717 C CA . LEU A 1 83 ? 3.506 1.751 0.986 1.00 88.50 83 LEU A CA 1
ATOM 718 C C . LEU A 1 83 ? 4.831 2.504 1.144 1.00 88.50 83 LEU A C 1
ATOM 720 O O . LEU A 1 83 ? 5.641 2.523 0.215 1.00 88.50 83 LEU A O 1
ATOM 724 N N . ASN A 1 84 ? 5.095 3.038 2.339 1.00 88.25 84 ASN A N 1
ATOM 725 C CA . ASN A 1 84 ? 6.351 3.716 2.654 1.00 88.25 84 ASN A CA 1
ATOM 726 C C . ASN A 1 84 ? 7.560 2.785 2.487 1.00 88.25 84 ASN A C 1
ATOM 728 O O . ASN A 1 84 ? 8.549 3.180 1.875 1.00 88.25 84 ASN A O 1
ATOM 732 N N . LYS A 1 85 ? 7.474 1.528 2.949 1.00 88.69 85 LYS A N 1
ATOM 733 C CA . LYS A 1 85 ? 8.534 0.521 2.745 1.00 88.69 85 LYS A CA 1
ATOM 734 C C . LYS A 1 85 ? 8.789 0.229 1.270 1.00 88.69 85 LYS A C 1
ATOM 736 O O . LYS A 1 85 ? 9.929 -0.005 0.885 1.00 88.69 85 LYS A O 1
ATOM 741 N N . GLN A 1 86 ? 7.746 0.264 0.444 1.00 85.62 86 GLN A N 1
ATOM 742 C CA . GLN A 1 86 ? 7.891 0.110 -1.001 1.00 85.62 86 GLN A CA 1
ATOM 743 C C . GLN A 1 86 ? 8.358 1.398 -1.694 1.00 85.62 86 GLN A C 1
ATOM 745 O O . GLN A 1 86 ? 8.562 1.383 -2.904 1.00 85.62 86 GLN A O 1
ATOM 750 N N . GLY A 1 87 ? 8.559 2.512 -0.982 1.00 82.62 87 GLY A N 1
ATOM 751 C CA . GLY A 1 87 ? 8.908 3.810 -1.570 1.00 82.62 87 GLY A CA 1
ATOM 752 C C . GLY A 1 87 ? 7.774 4.416 -2.401 1.00 82.62 87 GLY A C 1
ATOM 753 O O . GLY A 1 87 ? 8.029 5.170 -3.337 1.00 82.62 87 GLY A O 1
ATOM 754 N N . ILE A 1 88 ? 6.527 4.038 -2.109 1.00 80.88 88 ILE A N 1
ATOM 755 C CA . ILE A 1 88 ? 5.330 4.623 -2.710 1.00 80.88 88 ILE A CA 1
ATOM 756 C C . ILE A 1 88 ? 4.886 5.753 -1.785 1.00 80.88 88 ILE A C 1
ATOM 758 O O . ILE A 1 88 ? 4.140 5.548 -0.831 1.00 80.88 88 ILE A O 1
ATOM 762 N N . THR A 1 89 ? 5.379 6.954 -2.068 1.00 68.81 89 THR A N 1
ATOM 763 C CA . THR A 1 89 ? 5.005 8.189 -1.377 1.00 68.81 89 THR A CA 1
ATOM 764 C C . THR A 1 89 ? 4.306 9.137 -2.351 1.00 68.81 89 THR A C 1
ATOM 766 O O . THR A 1 89 ? 4.622 9.172 -3.543 1.00 68.81 89 THR A O 1
A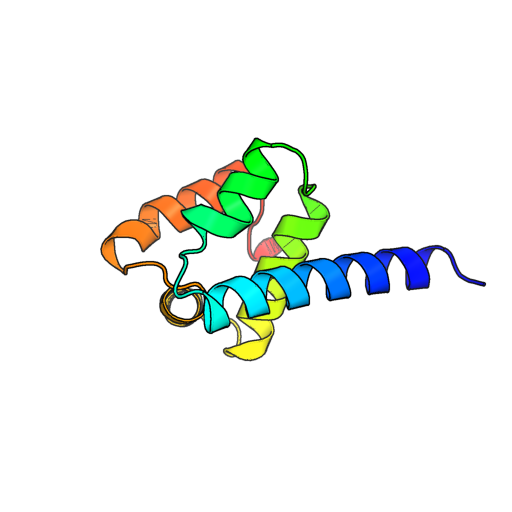TOM 769 N N . LEU A 1 90 ? 3.357 9.937 -1.848 1.00 60.72 90 LEU A N 1
ATOM 770 C CA . LEU A 1 90 ? 2.607 10.947 -2.621 1.00 60.72 90 LEU A CA 1
ATOM 771 C C . LEU A 1 90 ? 3.511 11.916 -3.405 1.00 60.72 90 LEU A C 1
ATOM 773 O O . LEU A 1 90 ? 3.077 12.479 -4.404 1.00 60.72 90 LEU A O 1
ATOM 777 N N . SER A 1 91 ? 4.768 12.086 -2.977 1.00 54.12 91 SER A N 1
ATOM 778 C CA . SER A 1 91 ? 5.755 12.958 -3.620 1.00 54.12 91 SER A CA 1
ATOM 779 C C . SER A 1 91 ? 6.061 12.596 -5.073 1.00 54.12 91 SER A C 1
ATOM 781 O O . SER A 1 91 ? 6.532 13.456 -5.806 1.00 54.12 91 SER A O 1
ATOM 783 N N . CYS A 1 92 ? 5.781 11.367 -5.518 1.00 44.50 92 CYS A N 1
ATOM 784 C CA . CYS A 1 92 ? 6.065 10.968 -6.894 1.00 44.50 92 CYS A CA 1
ATOM 785 C C . CYS A 1 92 ? 4.926 11.280 -7.891 1.00 44.50 92 CYS A C 1
ATOM 787 O O . CYS A 1 92 ? 5.062 10.946 -9.066 1.00 44.50 92 CYS A O 1
ATOM 789 N N . PHE A 1 93 ? 3.810 11.876 -7.449 1.00 52.78 93 PHE A N 1
ATOM 790 C CA . PHE A 1 93 ? 2.663 12.246 -8.301 1.00 52.78 93 PHE A CA 1
ATOM 791 C C . PHE A 1 93 ? 2.568 13.757 -8.586 1.00 52.78 93 PHE A C 1
ATOM 793 O O . PHE A 1 93 ? 1.482 14.246 -8.892 1.00 52.78 93 PHE A O 1
ATOM 800 N N . LYS A 1 94 ? 3.680 14.486 -8.445 1.00 40.72 94 LYS A N 1
ATOM 801 C CA . LYS A 1 94 ? 3.773 15.918 -8.741 1.00 40.72 94 LYS A CA 1
ATOM 802 C C . LYS A 1 94 ? 4.346 16.154 -10.133 1.00 40.72 94 LYS A C 1
ATOM 804 O O . LYS A 1 94 ? 5.241 15.369 -10.516 1.00 40.72 94 LYS A O 1
#

Organism: NCBI:txid1817863

pLDDT: mean 78.98, std 12.32, range [40.72, 90.44]

Radius of gyration: 13.01 Å; chains: 1; bounding box: 25×30×45 Å